Protein AF-A0A6B3HQ71-F1 (afdb_monomer)

Structure (mmCIF, N/CA/C/O backbone):
data_AF-A0A6B3HQ71-F1
#
_entry.id   AF-A0A6B3HQ71-F1
#
loop_
_atom_site.group_PDB
_atom_site.id
_atom_site.type_symbol
_atom_site.label_atom_id
_atom_site.label_alt_id
_atom_site.label_comp_id
_atom_site.label_asym_id
_atom_site.label_entity_id
_atom_site.label_seq_id
_atom_site.pdbx_PDB_ins_code
_atom_site.Cartn_x
_atom_site.Cartn_y
_atom_site.Cartn_z
_atom_site.occupancy
_atom_site.B_iso_or_equiv
_atom_site.auth_seq_id
_atom_site.auth_comp_id
_atom_site.auth_asym_id
_atom_site.auth_atom_id
_atom_site.pdbx_PDB_model_num
ATOM 1 N N . LEU A 1 1 ? 14.411 -11.199 -2.544 1.00 65.44 1 LEU A N 1
ATOM 2 C CA . LEU A 1 1 ? 13.860 -11.583 -1.218 1.00 65.44 1 LEU A CA 1
ATOM 3 C C . LEU A 1 1 ? 13.326 -10.354 -0.500 1.00 65.44 1 LEU A C 1
ATOM 5 O O . LEU A 1 1 ? 12.125 -10.272 -0.328 1.00 65.44 1 LEU A O 1
ATOM 9 N N . ALA A 1 2 ? 14.188 -9.383 -0.225 1.00 72.12 2 ALA A N 1
ATOM 10 C CA . ALA A 1 2 ? 13.911 -7.956 -0.052 1.00 72.12 2 ALA A CA 1
ATOM 11 C C . ALA A 1 2 ? 12.556 -7.434 -0.610 1.00 72.12 2 ALA A C 1
ATOM 13 O O . ALA A 1 2 ? 11.598 -7.266 0.138 1.00 72.12 2 ALA A O 1
ATOM 14 N N . VAL A 1 3 ? 12.438 -7.270 -1.936 1.00 74.94 3 VAL A N 1
ATOM 15 C CA . VAL A 1 3 ? 11.215 -6.763 -2.598 1.00 74.94 3 VAL A CA 1
ATOM 16 C C . VAL A 1 3 ? 9.986 -7.627 -2.296 1.00 74.94 3 VAL A C 1
ATOM 18 O O . VAL A 1 3 ? 8.904 -7.108 -2.063 1.00 74.94 3 VAL A O 1
ATOM 21 N N . ALA A 1 4 ? 10.146 -8.951 -2.237 1.00 77.69 4 ALA A N 1
A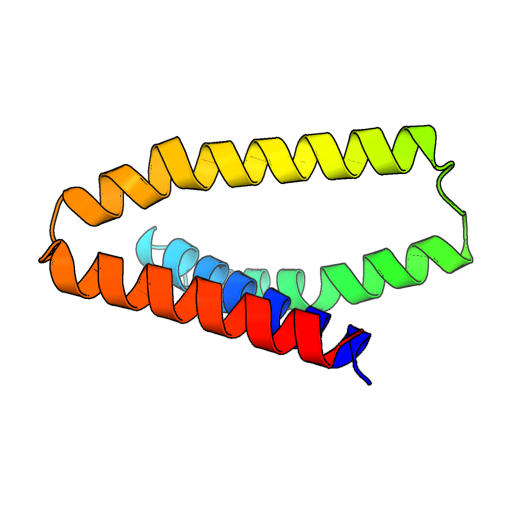TOM 22 C CA . ALA A 1 4 ? 9.043 -9.856 -1.917 1.00 77.69 4 ALA A CA 1
ATOM 23 C C . ALA A 1 4 ? 8.559 -9.687 -0.466 1.00 77.69 4 ALA A C 1
ATOM 25 O O . ALA A 1 4 ? 7.359 -9.718 -0.224 1.00 77.69 4 ALA A O 1
ATOM 26 N N . LEU A 1 5 ? 9.466 -9.465 0.493 1.00 77.88 5 LEU A N 1
ATOM 27 C CA . LEU A 1 5 ? 9.117 -9.169 1.888 1.00 77.88 5 LEU A CA 1
ATOM 28 C C . LEU A 1 5 ? 8.380 -7.834 2.019 1.00 77.88 5 LEU A C 1
ATOM 30 O O . LEU A 1 5 ? 7.410 -7.755 2.772 1.00 77.88 5 LEU A O 1
ATOM 34 N N . ALA A 1 6 ? 8.808 -6.816 1.271 1.00 78.62 6 ALA A N 1
A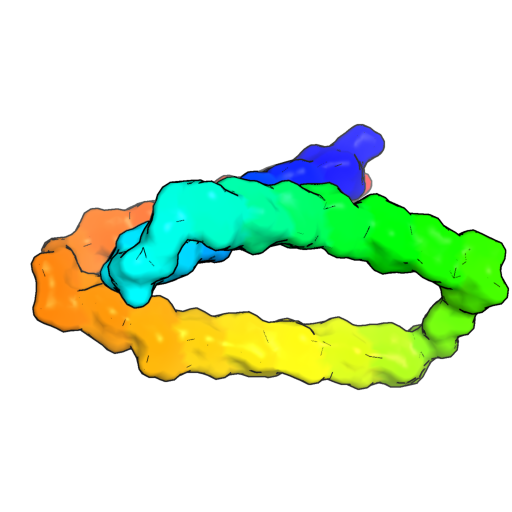TOM 35 C CA . ALA A 1 6 ? 8.132 -5.524 1.229 1.00 78.62 6 ALA A CA 1
ATOM 36 C C . ALA A 1 6 ? 6.710 -5.649 0.653 1.00 78.62 6 ALA A C 1
ATOM 38 O O . ALA A 1 6 ? 5.759 -5.195 1.286 1.00 78.62 6 ALA A O 1
ATOM 39 N N . VAL A 1 7 ? 6.555 -6.343 -0.483 1.00 81.50 7 VAL A N 1
ATOM 40 C CA . VAL A 1 7 ? 5.247 -6.593 -1.116 1.00 81.50 7 VAL A CA 1
ATOM 41 C C . VAL A 1 7 ? 4.324 -7.381 -0.184 1.00 81.50 7 VAL A C 1
ATOM 43 O O . VAL A 1 7 ? 3.210 -6.945 0.070 1.00 81.50 7 VAL A O 1
ATOM 46 N N . ILE A 1 8 ? 4.799 -8.478 0.416 1.00 82.19 8 ILE A N 1
ATOM 47 C CA . ILE A 1 8 ? 3.987 -9.295 1.336 1.00 82.19 8 ILE A CA 1
ATOM 48 C C . ILE A 1 8 ? 3.552 -8.489 2.566 1.00 82.19 8 ILE A C 1
ATOM 50 O O . ILE A 1 8 ? 2.413 -8.613 3.014 1.00 82.19 8 ILE A O 1
ATOM 54 N N . SER A 1 9 ? 4.451 -7.677 3.127 1.00 80.19 9 SER A N 1
ATOM 55 C CA . SER A 1 9 ? 4.152 -6.879 4.323 1.00 80.19 9 SER A CA 1
ATOM 56 C C . SER A 1 9 ? 3.102 -5.801 4.038 1.00 80.19 9 SER A C 1
ATOM 58 O O . SER A 1 9 ? 2.227 -5.566 4.871 1.00 80.19 9 SER A O 1
ATOM 60 N N . HIS A 1 10 ? 3.163 -5.180 2.858 1.00 79.50 10 HIS A N 1
ATOM 61 C CA . HIS A 1 10 ? 2.172 -4.213 2.389 1.00 79.50 10 HIS A CA 1
ATOM 62 C C . HIS A 1 10 ? 0.820 -4.880 2.090 1.00 79.50 10 HIS A C 1
ATOM 64 O O . HIS A 1 10 ? -0.197 -4.473 2.652 1.00 79.50 10 HIS A O 1
ATOM 70 N N . ASP A 1 11 ? 0.820 -5.968 1.315 1.00 82.50 11 ASP A N 1
ATOM 71 C CA . ASP A 1 11 ? -0.393 -6.706 0.940 1.00 82.50 11 ASP A CA 1
ATOM 72 C C . ASP A 1 11 ? -1.113 -7.299 2.160 1.00 82.50 11 ASP A C 1
ATOM 74 O O . ASP A 1 11 ? -2.342 -7.404 2.181 1.00 82.50 11 ASP A O 1
ATOM 78 N N . PHE A 1 12 ? -0.371 -7.675 3.207 1.00 81.69 12 PHE A N 1
ATOM 79 C CA . PHE A 1 12 ? -0.961 -8.117 4.469 1.00 81.69 12 PHE A CA 1
ATOM 80 C C . PHE A 1 12 ? -1.744 -6.990 5.155 1.00 81.69 12 PHE A C 1
ATOM 82 O O . PHE A 1 12 ? -2.878 -7.210 5.593 1.00 81.69 12 PHE A O 1
ATOM 89 N N . ALA A 1 13 ? -1.163 -5.789 5.234 1.00 79.25 13 ALA A N 1
ATOM 90 C CA . ALA A 1 13 ? -1.824 -4.624 5.817 1.00 79.25 13 ALA A CA 1
ATOM 91 C C . ALA A 1 13 ? -3.071 -4.224 5.006 1.00 79.25 13 ALA A C 1
ATOM 93 O O . ALA A 1 13 ? -4.140 -4.004 5.584 1.00 79.25 13 ALA A O 1
ATOM 94 N N . ASP A 1 14 ? -2.971 -4.235 3.677 1.00 80.06 14 ASP A N 1
ATOM 95 C CA . ASP A 1 14 ? -4.082 -3.925 2.772 1.00 80.06 14 ASP A CA 1
ATOM 96 C C . ASP A 1 14 ? -5.190 -4.984 2.818 1.00 80.06 14 ASP A C 1
ATOM 98 O O . ASP A 1 14 ? -6.381 -4.651 2.841 1.00 80.06 14 ASP A O 1
ATOM 102 N N . GLY A 1 15 ? -4.831 -6.265 2.909 1.00 79.75 15 GLY A N 1
ATOM 103 C CA . GLY A 1 15 ? -5.779 -7.361 3.096 1.00 79.75 15 GLY A CA 1
ATOM 104 C C . GLY A 1 15 ? -6.523 -7.264 4.429 1.00 79.75 15 GLY A C 1
ATOM 105 O O . GLY A 1 15 ? -7.743 -7.461 4.476 1.00 79.75 15 GLY A O 1
ATOM 106 N N .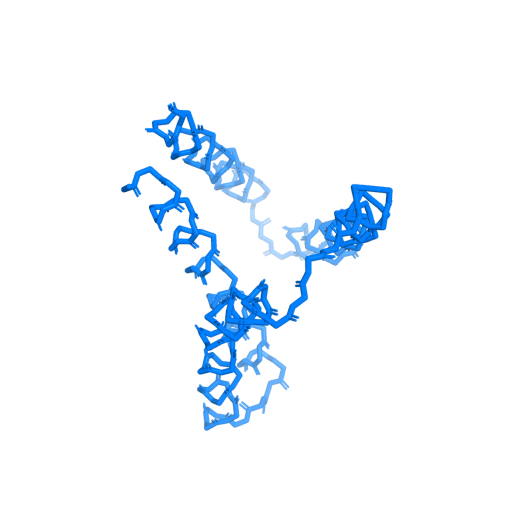 PHE A 1 16 ? -5.820 -6.895 5.504 1.00 79.69 16 PHE A N 1
ATOM 107 C CA . PHE A 1 16 ? -6.424 -6.665 6.817 1.00 79.69 16 PHE A CA 1
ATOM 108 C C . PHE A 1 16 ? -7.402 -5.482 6.796 1.00 79.69 16 PHE A C 1
ATOM 110 O O . PHE A 1 16 ? -8.527 -5.611 7.291 1.00 79.69 16 PHE A O 1
ATOM 117 N N . ASN A 1 17 ? -7.021 -4.364 6.168 1.00 78.75 17 ASN A N 1
ATOM 118 C CA . ASN A 1 17 ? -7.890 -3.198 5.994 1.00 78.75 17 ASN A CA 1
ATOM 119 C C . ASN A 1 17 ? -9.130 -3.544 5.152 1.00 78.75 17 ASN A C 1
ATOM 121 O O . ASN A 1 17 ? -10.262 -3.270 5.552 1.00 78.75 17 ASN A O 1
ATOM 125 N N . THR A 1 18 ? -8.931 -4.250 4.036 1.00 80.88 18 THR A N 1
ATOM 126 C CA . THR A 1 18 ? -10.005 -4.684 3.131 1.00 80.88 18 THR A CA 1
ATOM 127 C C . THR A 1 18 ? -11.002 -5.589 3.844 1.00 80.88 18 THR A C 1
ATOM 129 O O . THR A 1 18 ? -12.209 -5.356 3.767 1.00 80.88 18 THR A O 1
ATOM 132 N N . TYR A 1 19 ? -10.533 -6.608 4.566 1.00 81.12 19 TYR A N 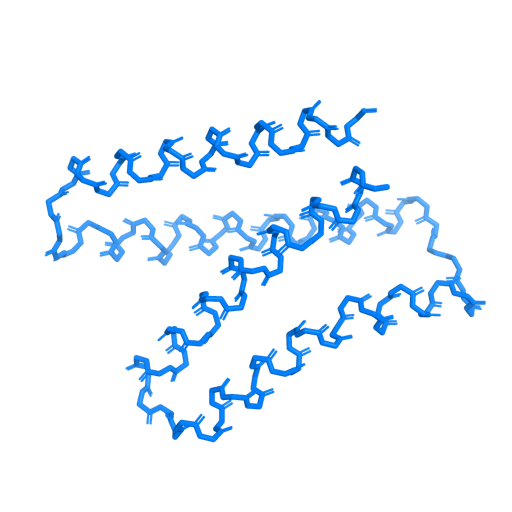1
ATOM 133 C CA . TYR A 1 19 ? -11.417 -7.527 5.283 1.00 81.12 19 TYR A CA 1
ATOM 134 C C . TYR A 1 19 ? -12.178 -6.820 6.410 1.00 81.12 19 TYR A C 1
ATOM 136 O O . TYR A 1 19 ? -13.393 -6.997 6.534 1.00 81.12 19 TYR A O 1
ATOM 144 N N . THR A 1 20 ? -11.482 -6.002 7.203 1.00 74.12 20 THR A N 1
ATOM 145 C CA . THR A 1 20 ? -12.057 -5.320 8.370 1.00 74.12 20 THR A CA 1
ATOM 146 C C . THR A 1 20 ? -13.104 -4.298 7.946 1.00 74.12 20 THR A C 1
ATOM 148 O O . THR A 1 20 ? -14.237 -4.382 8.414 1.00 74.12 20 THR A O 1
ATOM 151 N N . LEU A 1 21 ? -12.792 -3.412 6.992 1.00 73.56 21 LEU A N 1
ATOM 152 C CA . LEU A 1 21 ? -13.761 -2.451 6.454 1.00 73.56 21 LEU A CA 1
ATOM 153 C C . LEU A 1 21 ? -14.947 -3.176 5.816 1.00 73.56 21 LEU A C 1
ATOM 155 O O . LEU A 1 21 ? -16.098 -2.912 6.158 1.00 73.56 21 LEU A O 1
ATOM 159 N N . THR A 1 22 ? -14.693 -4.165 4.956 1.00 79.31 22 THR A N 1
ATOM 160 C CA . THR A 1 22 ? -15.775 -4.898 4.284 1.00 79.31 22 THR A CA 1
ATOM 161 C C . THR A 1 22 ? -16.693 -5.610 5.282 1.00 79.31 22 THR A C 1
ATOM 163 O O . THR A 1 22 ? -17.903 -5.656 5.074 1.00 79.31 22 THR A O 1
ATOM 166 N N . SER A 1 23 ? -16.149 -6.150 6.373 1.00 73.69 23 SER A N 1
ATOM 167 C CA . SER A 1 23 ? -16.948 -6.770 7.432 1.00 73.69 23 SER A CA 1
ATOM 168 C C . SER A 1 23 ? -17.699 -5.742 8.288 1.00 73.69 23 SER A C 1
ATOM 170 O O . SER A 1 23 ? -18.826 -6.020 8.694 1.00 73.69 23 SER A O 1
ATOM 172 N N . LEU A 1 24 ? -17.104 -4.576 8.564 1.00 71.38 24 LEU A N 1
ATOM 173 C CA . LEU A 1 24 ? -17.716 -3.500 9.356 1.00 71.38 24 LEU A CA 1
ATOM 174 C C . LEU A 1 24 ? -18.914 -2.864 8.643 1.00 71.38 24 LEU A C 1
ATOM 176 O O . LEU A 1 24 ? -19.930 -2.599 9.279 1.00 71.38 24 LEU A O 1
ATOM 180 N N . TYR A 1 25 ? -18.853 -2.719 7.318 1.00 74.06 25 TYR A N 1
ATOM 181 C CA . TYR A 1 25 ? -19.966 -2.216 6.501 1.00 74.06 25 TYR A CA 1
ATOM 182 C C . TYR A 1 25 ? -21.097 -3.251 6.273 1.00 74.06 25 TYR A C 1
ATOM 184 O O . TYR A 1 25 ? -21.920 -3.088 5.373 1.00 74.06 25 TYR A O 1
ATOM 192 N N . GLY A 1 26 ? -21.162 -4.331 7.066 1.00 72.31 26 GLY A N 1
ATOM 193 C CA . GLY A 1 26 ? -22.273 -5.299 7.063 1.00 72.31 26 GLY A CA 1
ATOM 194 C C . GLY A 1 26 ? -22.304 -6.252 5.863 1.00 72.31 26 GLY A C 1
ATOM 195 O O . GLY A 1 26 ? -23.299 -6.939 5.622 1.00 72.31 26 GLY A O 1
ATOM 196 N N . ASN A 1 27 ? -21.226 -6.310 5.084 1.00 76.25 27 ASN A N 1
ATOM 197 C CA . ASN A 1 27 ? -21.138 -7.172 3.914 1.00 76.25 27 ASN A CA 1
ATOM 198 C C . ASN A 1 27 ? -21.008 -8.643 4.358 1.00 76.25 27 ASN A C 1
ATOM 200 O O . ASN A 1 27 ? -20.321 -8.965 5.327 1.00 76.25 27 ASN A O 1
ATOM 204 N N . ALA A 1 28 ? -21.632 -9.572 3.627 1.00 81.25 28 ALA A N 1
ATOM 205 C CA . ALA A 1 28 ? -21.550 -10.994 3.961 1.00 81.25 28 ALA A CA 1
ATOM 206 C C . ALA A 1 28 ? -20.087 -11.478 4.002 1.00 81.25 28 ALA A C 1
ATOM 208 O O . ALA A 1 28 ? -19.302 -11.145 3.111 1.00 81.25 28 ALA A O 1
ATOM 209 N N . ARG A 1 29 ? -19.739 -12.346 4.965 1.00 81.06 29 ARG A N 1
ATOM 210 C CA . ARG A 1 29 ? -18.388 -12.935 5.123 1.00 81.06 29 ARG A CA 1
ATOM 211 C C . ARG A 1 29 ? -17.809 -13.464 3.806 1.00 81.06 29 ARG A C 1
ATOM 213 O O . ARG A 1 29 ? -16.627 -13.300 3.529 1.00 81.06 29 ARG A O 1
ATOM 220 N N . ARG A 1 30 ? -18.658 -14.049 2.955 1.00 84.06 30 ARG A N 1
ATOM 221 C CA . ARG A 1 30 ? -18.282 -14.527 1.616 1.00 84.06 30 ARG A CA 1
ATOM 222 C C . ARG A 1 30 ? -17.747 -13.410 0.712 1.00 84.06 30 ARG A C 1
ATOM 224 O O . ARG A 1 30 ? -16.800 -13.640 -0.028 1.00 84.06 30 ARG A O 1
ATOM 231 N N . LYS A 1 31 ? -18.330 -12.213 0.769 1.00 83.56 31 LYS A N 1
ATOM 232 C CA . LYS A 1 31 ? -17.914 -11.054 -0.029 1.00 83.56 31 LYS A CA 1
ATOM 233 C C . LYS A 1 31 ? -16.622 -10.431 0.507 1.00 83.56 31 LYS A C 1
ATOM 235 O O . LYS A 1 31 ? -15.770 -10.079 -0.297 1.00 83.56 31 LYS A O 1
ATOM 240 N N . ALA A 1 32 ? -16.429 -10.403 1.829 1.00 84.38 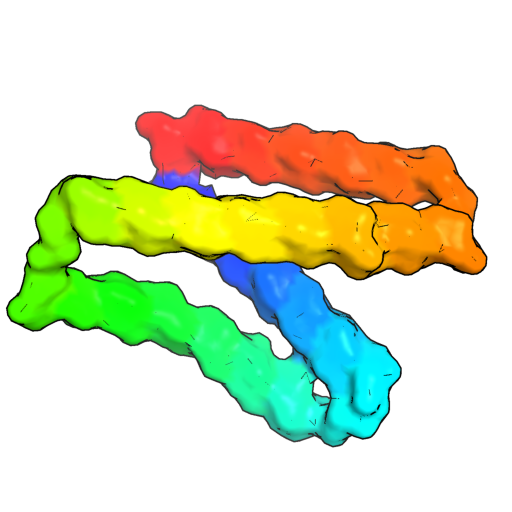32 ALA A N 1
ATOM 241 C CA . ALA A 1 32 ? -15.149 -10.017 2.434 1.00 84.38 32 ALA A CA 1
ATOM 242 C C . ALA A 1 32 ? -14.008 -10.965 2.022 1.00 84.38 32 ALA A C 1
ATOM 244 O O . ALA A 1 32 ? -12.933 -10.510 1.646 1.00 84.38 32 ALA A O 1
ATOM 245 N N . LEU A 1 33 ? -14.261 -12.279 2.001 1.00 84.94 33 LEU A N 1
ATOM 246 C CA . LEU A 1 33 ? -13.283 -13.267 1.526 1.00 84.94 33 LEU A CA 1
ATOM 247 C C . LEU A 1 33 ? -13.003 -13.152 0.022 1.00 84.94 33 LEU A C 1
ATOM 249 O O . LEU A 1 33 ? -11.859 -13.299 -0.393 1.00 84.94 33 LEU A O 1
ATOM 253 N N . LEU A 1 34 ? -14.021 -12.864 -0.795 1.00 88.88 34 LEU A N 1
ATOM 254 C CA . LEU A 1 34 ? -13.829 -12.604 -2.226 1.00 88.88 34 LEU A CA 1
ATOM 255 C C . LEU A 1 34 ? -12.982 -11.352 -2.468 1.00 88.88 34 LEU A C 1
ATOM 257 O O . LEU A 1 34 ? -12.108 -11.381 -3.326 1.00 88.88 34 LEU A O 1
ATOM 261 N N . MET A 1 35 ? -13.211 -10.278 -1.709 1.00 85.75 35 MET A N 1
ATOM 262 C CA . MET A 1 35 ? -12.392 -9.066 -1.790 1.00 85.75 35 MET A CA 1
ATOM 263 C C . MET A 1 35 ? -10.957 -9.315 -1.323 1.00 85.75 35 MET A C 1
ATOM 265 O O . MET A 1 35 ? -10.032 -8.854 -1.978 1.00 85.75 35 MET A O 1
ATOM 269 N N . LEU A 1 36 ? -10.759 -10.109 -0.267 1.00 87.44 36 LEU A N 1
ATOM 270 C CA . LEU A 1 36 ? -9.425 -10.515 0.180 1.00 87.44 36 LEU A CA 1
ATOM 271 C C . LEU A 1 36 ? -8.691 -11.343 -0.887 1.00 87.44 36 LEU A C 1
ATOM 273 O O . LEU A 1 36 ? -7.511 -11.123 -1.140 1.00 87.44 36 LEU A O 1
ATOM 277 N N . PHE A 1 37 ? -9.391 -12.270 -1.546 1.00 88.44 37 PHE A N 1
ATOM 278 C CA . PHE A 1 37 ? -8.815 -13.047 -2.642 1.00 88.44 37 PHE A CA 1
ATOM 279 C C . PHE A 1 37 ? -8.476 -12.165 -3.849 1.00 88.44 37 PHE A C 1
ATOM 281 O O . PHE A 1 37 ? -7.398 -12.294 -4.424 1.00 88.44 37 PHE A O 1
ATOM 288 N N . ALA A 1 38 ? -9.366 -11.238 -4.212 1.00 88.94 38 ALA A N 1
ATOM 289 C CA . ALA A 1 38 ? -9.109 -10.276 -5.278 1.00 88.94 38 ALA A CA 1
ATOM 290 C C . ALA A 1 38 ? -7.892 -9.391 -4.960 1.00 88.94 38 ALA A C 1
ATOM 292 O O . ALA A 1 38 ? -7.050 -9.196 -5.834 1.00 88.94 38 ALA A O 1
ATOM 293 N N . ALA A 1 39 ? -7.764 -8.930 -3.711 1.00 86.56 39 ALA A N 1
ATOM 294 C CA . ALA A 1 39 ? -6.613 -8.164 -3.243 1.00 86.56 39 ALA A CA 1
ATOM 295 C C . ALA A 1 39 ? -5.308 -8.969 -3.351 1.00 86.56 39 ALA A C 1
ATOM 297 O O . ALA A 1 39 ? -4.331 -8.455 -3.873 1.00 86.56 39 ALA A O 1
ATOM 298 N N . ALA A 1 40 ? -5.302 -10.250 -2.967 1.00 87.44 40 ALA A N 1
ATOM 299 C CA . ALA A 1 40 ? -4.108 -11.099 -3.055 1.00 87.44 40 ALA A CA 1
ATOM 300 C C . ALA A 1 40 ? -3.672 -11.418 -4.500 1.00 87.44 40 ALA A C 1
ATOM 302 O O . ALA A 1 40 ? -2.490 -11.631 -4.767 1.00 87.44 40 ALA A O 1
ATOM 303 N N . VAL A 1 41 ? -4.615 -11.481 -5.446 1.00 89.88 41 VAL A N 1
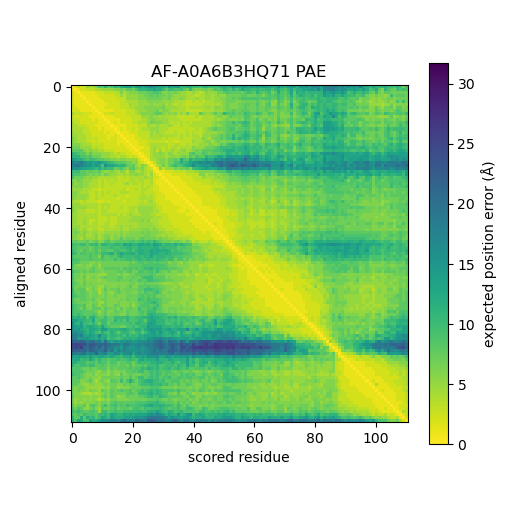ATOM 304 C CA . VAL A 1 41 ? -4.322 -11.792 -6.857 1.00 89.88 41 VAL A CA 1
ATOM 305 C C . VAL A 1 41 ? -3.918 -10.543 -7.649 1.00 89.88 41 VAL A C 1
ATOM 307 O O . VAL A 1 41 ? -3.169 -10.656 -8.622 1.00 89.88 41 VAL A O 1
ATOM 310 N N . ALA A 1 42 ? -4.367 -9.353 -7.244 1.00 88.56 42 ALA A N 1
ATOM 311 C CA . ALA A 1 42 ? -4.116 -8.111 -7.973 1.00 88.56 42 ALA A CA 1
ATOM 312 C C . ALA A 1 42 ? -2.619 -7.793 -8.198 1.00 88.56 42 ALA A C 1
ATOM 314 O O . ALA A 1 42 ? -2.276 -7.494 -9.345 1.00 88.56 42 ALA A O 1
ATOM 315 N N . PRO A 1 43 ? -1.704 -7.926 -7.214 1.00 86.75 43 PRO A N 1
ATOM 316 C CA . PRO A 1 43 ? -0.270 -7.707 -7.424 1.00 86.75 43 PRO A CA 1
ATOM 317 C C . PRO A 1 43 ? 0.337 -8.687 -8.430 1.00 86.75 43 PRO A C 1
ATOM 319 O O . PRO A 1 43 ? 1.132 -8.292 -9.281 1.00 86.75 43 PRO A O 1
ATOM 322 N N . VAL A 1 44 ? -0.075 -9.959 -8.385 1.00 88.62 44 VAL A N 1
ATOM 323 C CA . VAL A 1 44 ? 0.400 -10.998 -9.314 1.00 88.62 44 VAL A CA 1
ATOM 324 C C . VAL A 1 44 ? -0.057 -10.693 -10.737 1.00 88.62 44 VAL A C 1
ATOM 326 O O . VAL A 1 44 ? 0.734 -10.783 -11.674 1.00 88.62 44 VAL A O 1
ATOM 329 N N . VAL A 1 45 ? -1.319 -10.291 -10.904 1.00 90.69 45 VAL A N 1
ATOM 330 C CA . VAL A 1 45 ? -1.857 -9.876 -12.206 1.00 90.69 45 VAL A CA 1
ATOM 331 C C . VAL A 1 45 ? -1.149 -8.616 -12.698 1.00 90.69 45 VAL A C 1
ATOM 333 O O . VAL A 1 45 ? -0.707 -8.588 -13.843 1.00 90.69 45 VAL A O 1
ATOM 336 N N . GLY A 1 46 ? -0.969 -7.610 -11.840 1.00 87.62 46 GLY A N 1
ATOM 337 C CA . GLY A 1 46 ? -0.239 -6.386 -12.168 1.00 87.62 46 GLY A CA 1
ATOM 338 C C . GLY A 1 46 ? 1.185 -6.682 -12.639 1.00 87.62 46 GLY A C 1
ATOM 339 O O . GLY A 1 46 ? 1.569 -6.266 -13.731 1.00 87.62 46 GLY A O 1
ATOM 340 N N . ALA A 1 47 ? 1.935 -7.497 -11.895 1.00 86.94 47 ALA A N 1
ATOM 341 C CA . ALA A 1 47 ? 3.269 -7.939 -12.292 1.00 86.94 47 ALA A CA 1
ATOM 342 C C . ALA A 1 47 ? 3.250 -8.715 -13.622 1.00 86.94 47 ALA A C 1
ATOM 344 O O . ALA A 1 47 ? 4.072 -8.448 -14.495 1.00 86.94 47 ALA A O 1
ATOM 345 N N . ALA A 1 48 ? 2.288 -9.619 -13.832 1.00 90.69 48 ALA A N 1
ATOM 346 C CA . ALA A 1 48 ? 2.165 -10.369 -15.082 1.00 90.69 48 ALA A CA 1
ATOM 347 C C . ALA A 1 48 ? 1.885 -9.463 -16.294 1.00 90.69 48 ALA A C 1
ATOM 349 O O . ALA A 1 48 ? 2.406 -9.729 -17.377 1.00 90.69 48 ALA A O 1
ATOM 350 N N . THR A 1 49 ? 1.128 -8.369 -16.135 1.00 90.50 49 THR A N 1
ATOM 351 C CA . THR A 1 49 ? 0.895 -7.423 -17.246 1.00 90.50 49 THR A CA 1
ATOM 352 C C . THR A 1 49 ? 2.179 -6.760 -17.742 1.00 90.50 49 THR A C 1
ATOM 354 O O 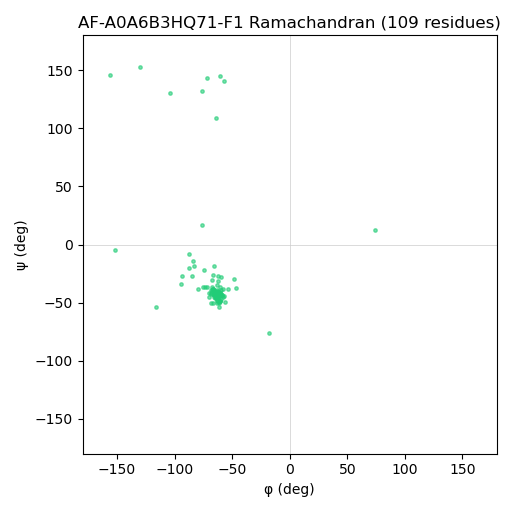. THR A 1 49 ? 2.285 -6.475 -18.934 1.00 90.50 49 THR A O 1
ATOM 357 N N . THR A 1 50 ? 3.199 -6.626 -16.885 1.00 88.31 50 THR A N 1
ATOM 358 C CA . THR A 1 50 ? 4.504 -6.072 -17.287 1.00 88.31 50 THR A CA 1
ATOM 359 C C . THR A 1 50 ? 5.258 -6.948 -18.294 1.00 88.31 50 THR A C 1
ATOM 361 O O . THR A 1 50 ? 6.134 -6.455 -19.000 1.00 88.31 50 THR A O 1
ATOM 364 N N . LEU A 1 51 ? 4.888 -8.231 -18.421 1.00 89.88 51 LEU A N 1
ATOM 365 C CA . LEU A 1 51 ? 5.426 -9.139 -19.441 1.00 89.88 51 LEU A CA 1
ATOM 366 C C . LEU A 1 51 ? 4.865 -8.850 -20.841 1.00 89.88 51 LEU A C 1
ATOM 368 O O . LEU A 1 51 ? 5.471 -9.244 -21.835 1.00 89.88 51 LEU A O 1
ATOM 372 N N . LEU A 1 52 ? 3.702 -8.196 -20.925 1.00 90.88 52 LEU A N 1
ATOM 373 C CA . LEU A 1 52 ? 3.044 -7.850 -22.186 1.00 90.88 52 LEU A CA 1
ATOM 374 C C . LEU A 1 52 ? 3.407 -6.435 -22.647 1.00 90.88 52 LEU A C 1
ATOM 376 O O . LEU A 1 52 ? 3.494 -6.184 -23.848 1.00 90.88 52 LEU A O 1
ATOM 380 N N . PHE A 1 53 ? 3.598 -5.509 -21.706 1.00 87.88 53 PHE A N 1
ATOM 381 C CA . PHE A 1 53 ? 3.941 -4.119 -21.993 1.00 87.88 53 PHE A CA 1
ATOM 382 C C . PHE A 1 53 ? 4.645 -3.458 -20.806 1.00 87.88 53 PHE A C 1
ATOM 384 O O . PHE A 1 53 ? 4.318 -3.699 -19.648 1.00 87.88 53 PHE A O 1
ATOM 391 N N . THR A 1 54 ? 5.581 -2.559 -21.098 1.00 86.81 54 THR A N 1
ATOM 392 C CA . THR A 1 54 ? 6.286 -1.752 -20.094 1.00 86.81 54 THR A CA 1
ATOM 393 C C . THR A 1 54 ? 5.742 -0.329 -20.089 1.00 86.81 54 THR A C 1
ATOM 395 O O . THR A 1 54 ? 5.646 0.299 -21.147 1.00 86.81 54 THR A O 1
ATOM 398 N N . LEU A 1 55 ? 5.407 0.204 -18.913 1.00 82.56 55 LEU A N 1
ATOM 399 C CA . LEU A 1 55 ? 4.966 1.593 -18.789 1.00 82.56 55 LEU A CA 1
ATOM 400 C C . LEU A 1 55 ? 6.163 2.557 -18.896 1.00 82.56 55 LEU A C 1
ATOM 402 O O . LEU A 1 55 ? 7.150 2.360 -18.187 1.00 82.56 55 LEU A O 1
ATOM 406 N N . PRO A 1 56 ? 6.079 3.620 -19.718 1.00 89.62 56 PRO A N 1
ATOM 407 C CA . PRO A 1 56 ? 7.082 4.683 -19.732 1.00 89.62 56 PRO A CA 1
ATOM 408 C C . PRO A 1 56 ? 7.178 5.380 -18.368 1.00 89.62 56 PRO A C 1
ATOM 410 O O . PRO A 1 56 ? 6.153 5.607 -17.722 1.00 89.62 56 PRO A O 1
ATOM 413 N N . GLU A 1 57 ? 8.382 5.797 -17.969 1.00 87.62 57 GLU A N 1
ATOM 414 C CA . GLU A 1 57 ? 8.653 6.400 -16.649 1.00 87.62 57 GLU A CA 1
ATOM 415 C C . GLU A 1 57 ? 7.741 7.589 -16.316 1.00 87.62 57 GLU A C 1
ATOM 417 O O . GLU A 1 57 ? 7.274 7.717 -15.188 1.00 87.62 57 GLU A O 1
ATOM 422 N N . VAL A 1 58 ? 7.420 8.429 -17.305 1.00 90.31 58 VAL A N 1
ATOM 423 C CA . VAL A 1 58 ? 6.535 9.592 -17.118 1.00 90.31 58 VAL A CA 1
ATOM 424 C C . VAL A 1 58 ? 5.117 9.165 -16.727 1.00 90.31 58 VAL A C 1
ATOM 426 O O . VAL A 1 58 ? 4.520 9.746 -15.819 1.00 90.31 58 VAL A O 1
ATOM 429 N N . LEU A 1 59 ? 4.576 8.129 -17.379 1.00 89.31 59 LEU A N 1
ATOM 430 C CA . LEU A 1 59 ? 3.257 7.596 -17.034 1.00 89.31 59 LEU A CA 1
ATOM 431 C C . LEU A 1 59 ? 3.292 6.850 -15.702 1.00 89.31 59 LEU A C 1
ATOM 433 O O . LEU A 1 59 ? 2.346 6.965 -14.927 1.00 89.31 59 LEU A O 1
ATOM 437 N N . LEU A 1 60 ? 4.380 6.132 -15.415 1.00 87.75 60 LEU A N 1
ATOM 438 C CA . LEU A 1 60 ? 4.567 5.452 -14.137 1.00 87.75 60 LEU A CA 1
ATOM 439 C C . LEU A 1 60 ? 4.603 6.452 -12.973 1.00 87.75 60 LEU A C 1
ATOM 441 O O . LEU A 1 60 ? 3.911 6.250 -11.980 1.00 87.75 60 LEU A O 1
ATOM 445 N N . GLY A 1 61 ? 5.340 7.557 -13.111 1.00 88.62 61 GLY A N 1
ATOM 446 C CA . GLY A 1 61 ? 5.381 8.622 -12.109 1.00 88.62 61 GLY A CA 1
ATOM 447 C C . GLY A 1 61 ? 4.008 9.258 -11.880 1.00 88.62 61 GLY A C 1
ATOM 448 O O . GLY A 1 61 ? 3.594 9.430 -10.735 1.00 88.62 61 GLY A O 1
ATOM 449 N N . GLY A 1 62 ? 3.263 9.536 -12.956 1.00 91.94 62 GLY A N 1
ATOM 450 C CA . GLY A 1 62 ? 1.885 10.030 -12.859 1.00 91.94 62 GLY A CA 1
ATOM 451 C C . GLY A 1 62 ? 0.939 9.037 -12.175 1.00 91.94 62 GLY A C 1
ATOM 452 O O . GLY A 1 62 ? 0.152 9.427 -11.314 1.00 91.94 62 GLY A O 1
ATOM 453 N N . TYR A 1 63 ? 1.055 7.750 -12.507 1.00 87.19 63 TYR A N 1
ATOM 454 C CA . TYR A 1 63 ? 0.286 6.668 -11.891 1.00 87.19 63 TYR A CA 1
ATOM 455 C C . TYR A 1 63 ? 0.580 6.561 -10.389 1.00 87.19 63 TYR A C 1
ATOM 457 O O . TYR A 1 63 ? -0.335 6.655 -9.573 1.00 87.19 63 TYR A O 1
ATOM 465 N N . LEU A 1 64 ? 1.854 6.450 -10.005 1.00 88.88 64 LEU A N 1
ATOM 466 C CA . LEU A 1 64 ? 2.267 6.371 -8.602 1.00 88.88 64 LEU A CA 1
ATOM 467 C C . LEU A 1 64 ? 1.856 7.622 -7.816 1.00 88.88 64 LEU A C 1
ATOM 469 O O . LEU A 1 64 ? 1.371 7.503 -6.694 1.00 88.88 64 LEU A O 1
ATOM 473 N N . GLY A 1 65 ? 1.986 8.810 -8.413 1.00 90.38 65 GLY A N 1
ATOM 474 C CA . GLY A 1 65 ? 1.553 10.068 -7.804 1.00 90.38 65 GLY A CA 1
ATOM 475 C C . GLY A 1 65 ? 0.043 10.121 -7.557 1.00 90.38 65 GLY A C 1
ATOM 476 O O . GLY A 1 65 ? -0.387 10.542 -6.484 1.00 90.38 65 GLY A O 1
ATOM 477 N N . PHE A 1 66 ? -0.765 9.643 -8.507 1.00 92.38 66 PHE A N 1
ATOM 478 C CA . PHE A 1 66 ? -2.217 9.552 -8.350 1.00 92.38 66 PHE A CA 1
ATOM 479 C C . PHE A 1 66 ? -2.613 8.622 -7.194 1.00 92.38 66 PHE A C 1
ATOM 481 O O . PHE A 1 66 ? -3.368 9.032 -6.310 1.00 92.38 66 PHE A O 1
ATOM 488 N N . PHE A 1 67 ? -2.069 7.400 -7.155 1.00 87.19 67 PHE A N 1
ATOM 489 C CA . PHE A 1 67 ? -2.359 6.446 -6.078 1.00 87.19 67 PHE A CA 1
ATOM 490 C C . PHE A 1 67 ? -1.828 6.924 -4.724 1.00 87.19 67 PHE A C 1
ATOM 492 O O . PHE A 1 67 ? -2.552 6.861 -3.733 1.00 87.19 67 PHE A O 1
ATOM 499 N N . GLY A 1 68 ? -0.614 7.478 -4.677 1.00 88.38 68 GLY A N 1
ATOM 500 C CA . GLY A 1 68 ? -0.056 8.073 -3.462 1.00 88.38 68 GLY A CA 1
ATOM 501 C C . GLY A 1 68 ? -0.928 9.210 -2.921 1.00 88.38 68 GLY A C 1
ATOM 502 O O . GLY A 1 68 ? -1.220 9.249 -1.728 1.00 88.38 68 GLY A O 1
ATOM 503 N N . GLY A 1 69 ? -1.422 10.091 -3.796 1.00 89.25 69 GLY A N 1
ATOM 504 C CA . GLY A 1 69 ? -2.358 11.154 -3.425 1.00 89.25 69 GLY A CA 1
ATOM 505 C C . GLY A 1 69 ? -3.693 10.624 -2.893 1.00 89.25 69 GLY A C 1
ATOM 506 O O . GLY A 1 69 ? -4.183 11.114 -1.877 1.00 89.25 69 GLY A O 1
ATOM 507 N N . ALA A 1 70 ? -4.258 9.594 -3.529 1.00 85.31 70 ALA A N 1
ATOM 508 C CA . ALA A 1 70 ? -5.491 8.956 -3.069 1.00 85.31 70 ALA A CA 1
ATOM 509 C C . ALA A 1 70 ? -5.329 8.301 -1.684 1.00 85.31 70 ALA A C 1
ATOM 511 O O . ALA A 1 70 ? -6.197 8.461 -0.826 1.00 85.31 70 ALA A O 1
ATOM 512 N N . LEU A 1 71 ? -4.203 7.622 -1.434 1.00 83.31 71 LEU A N 1
ATOM 513 C CA . LEU A 1 71 ? -3.892 7.031 -0.128 1.00 83.31 71 LEU A CA 1
ATOM 514 C C . LEU A 1 71 ? -3.713 8.101 0.958 1.00 83.31 71 LEU A C 1
ATOM 516 O O . LEU A 1 71 ? -4.219 7.937 2.067 1.00 83.31 71 LEU A O 1
ATOM 520 N N . LEU A 1 72 ? -3.050 9.218 0.638 1.00 86.06 72 LEU A N 1
ATOM 521 C CA . LEU A 1 72 ? -2.929 10.357 1.555 1.00 86.06 72 LEU A CA 1
ATOM 522 C C . LEU A 1 72 ? -4.291 10.984 1.872 1.00 86.06 72 LEU A C 1
ATOM 524 O O . LEU A 1 72 ? -4.555 11.315 3.028 1.00 86.06 72 LEU A O 1
ATOM 528 N N . TYR A 1 73 ? -5.165 11.114 0.870 1.00 85.94 73 TYR A N 1
ATOM 529 C CA . TYR A 1 73 ? -6.534 11.583 1.071 1.00 85.94 73 TYR A CA 1
ATOM 530 C C . TYR A 1 73 ? -7.317 10.644 1.994 1.00 85.94 73 TYR A C 1
ATOM 532 O O . TYR A 1 73 ? -7.880 11.113 2.979 1.00 85.94 73 TYR A O 1
ATOM 540 N N . LEU A 1 74 ? -7.294 9.333 1.734 1.00 80.75 74 LEU A N 1
ATOM 541 C CA . LEU A 1 74 ? -7.970 8.336 2.569 1.00 80.75 74 LEU A CA 1
ATOM 542 C C . LEU A 1 74 ? -7.467 8.387 4.020 1.00 80.75 74 LEU A C 1
ATOM 544 O O . LEU A 1 74 ? -8.257 8.410 4.967 1.00 80.75 74 LEU A O 1
ATOM 548 N N . ALA A 1 75 ? -6.147 8.471 4.200 1.00 78.69 75 ALA A N 1
ATOM 549 C CA . ALA A 1 75 ? -5.533 8.570 5.516 1.00 78.69 75 ALA A CA 1
ATOM 550 C C . ALA A 1 75 ? -5.977 9.832 6.276 1.00 78.69 75 ALA A C 1
ATOM 552 O O . ALA A 1 75 ? -6.291 9.758 7.464 1.00 78.69 75 ALA A O 1
ATOM 553 N N . ALA A 1 76 ? -6.025 10.983 5.602 1.00 83.25 76 ALA A N 1
ATOM 554 C CA . ALA A 1 76 ? -6.352 12.262 6.227 1.00 83.25 76 ALA A CA 1
ATOM 555 C C . ALA A 1 76 ? -7.860 12.480 6.442 1.00 83.25 76 ALA A C 1
ATOM 557 O O . ALA A 1 76 ? -8.246 13.061 7.455 1.00 83.25 76 ALA A O 1
ATOM 558 N N . ALA A 1 77 ? -8.699 12.051 5.497 1.00 78.69 77 ALA A N 1
ATOM 559 C CA . ALA A 1 77 ? -10.131 12.346 5.481 1.00 78.69 77 ALA A CA 1
ATOM 560 C C . ALA A 1 77 ? -10.988 11.264 6.148 1.00 78.69 77 ALA A C 1
ATOM 562 O O . ALA A 1 77 ? -12.054 11.588 6.664 1.00 78.69 77 ALA A O 1
ATOM 563 N N . GLU A 1 78 ? -10.536 10.007 6.164 1.00 72.94 78 GLU A N 1
ATOM 564 C CA . GLU A 1 78 ? -11.313 8.892 6.720 1.00 72.94 78 GLU A CA 1
ATOM 565 C C . GLU A 1 78 ? -10.626 8.272 7.939 1.00 72.94 78 GLU A C 1
ATOM 567 O O . GLU A 1 78 ? -11.213 8.223 9.019 1.00 72.94 78 GLU A O 1
ATOM 572 N N . ILE A 1 79 ? -9.356 7.867 7.814 1.00 72.94 79 ILE A N 1
ATOM 573 C CA . ILE A 1 79 ? -8.662 7.126 8.883 1.00 72.94 79 ILE A CA 1
ATOM 574 C C . ILE A 1 79 ? -8.376 8.022 10.100 1.00 72.94 79 ILE A C 1
ATOM 576 O O . ILE A 1 79 ? -8.604 7.612 11.240 1.00 72.94 79 ILE A O 1
ATOM 580 N N . LEU A 1 80 ? -7.883 9.249 9.885 1.00 74.94 80 LEU A N 1
ATOM 581 C CA . LEU A 1 80 ? -7.523 10.166 10.972 1.00 74.94 80 LEU A CA 1
ATOM 582 C C . LEU A 1 80 ? -8.739 10.649 11.799 1.00 74.94 80 LEU A C 1
ATOM 584 O O . LEU A 1 80 ? -8.618 10.670 13.031 1.00 74.94 80 LEU A O 1
ATOM 588 N N . PRO A 1 81 ? -9.897 11.003 11.199 1.00 70.94 81 PRO A N 1
ATOM 589 C CA . PRO A 1 81 ? -11.108 11.340 11.950 1.00 70.94 81 PRO A CA 1
ATOM 590 C C . PRO A 1 81 ? -11.728 10.142 12.678 1.00 70.94 81 PRO A C 1
ATOM 592 O O . PRO A 1 81 ? -12.090 10.279 13.847 1.00 70.94 81 PRO A O 1
ATOM 595 N N . GLU A 1 82 ? -11.788 8.965 12.046 1.00 70.12 82 GLU A N 1
ATOM 596 C CA . GLU A 1 82 ? -12.340 7.743 12.658 1.00 70.12 82 GLU A CA 1
A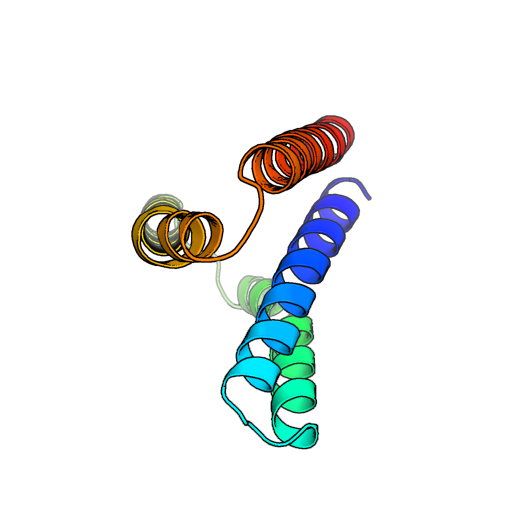TOM 597 C C . GLU A 1 82 ? -11.533 7.333 13.903 1.00 70.12 82 GLU A C 1
ATOM 599 O O . GLU A 1 82 ? -12.088 7.045 14.966 1.00 70.12 82 GLU A O 1
ATOM 604 N N . ALA A 1 83 ? -10.203 7.430 13.822 1.00 68.31 83 ALA A N 1
ATOM 605 C CA . ALA A 1 83 ? -9.295 7.205 14.946 1.00 68.31 83 ALA A CA 1
ATOM 606 C C . ALA A 1 83 ? -9.529 8.154 16.140 1.00 68.31 83 ALA A C 1
ATOM 608 O O . ALA A 1 83 ? -9.230 7.786 17.280 1.00 68.31 83 ALA A O 1
ATOM 609 N N . HIS A 1 84 ? -10.048 9.361 15.894 1.00 69.69 84 HIS A N 1
ATOM 610 C CA . HIS A 1 84 ? -10.337 10.360 16.928 1.00 69.69 84 HIS A CA 1
ATOM 611 C C . HIS A 1 84 ? -11.733 10.218 17.545 1.00 69.69 84 HIS A C 1
ATOM 613 O O . HIS A 1 84 ? -11.956 10.735 18.640 1.00 69.69 84 HIS A O 1
ATOM 619 N N . HIS A 1 85 ? -12.673 9.543 16.880 1.00 63.44 85 HIS A N 1
ATOM 620 C CA . HIS A 1 85 ? -14.089 9.632 17.241 1.00 63.44 85 HIS A CA 1
ATOM 621 C C . HIS A 1 85 ? -14.515 8.679 18.378 1.00 63.44 85 HIS A C 1
ATOM 623 O O . HIS A 1 85 ? -15.584 8.861 18.958 1.00 63.44 85 HIS A O 1
ATOM 629 N N . THR A 1 86 ? -13.699 7.678 18.738 1.00 57.53 86 THR A N 1
ATOM 630 C CA . THR A 1 86 ? -14.129 6.621 19.688 1.00 57.53 86 THR A CA 1
ATOM 631 C C . THR A 1 86 ? -13.033 5.959 20.537 1.00 57.53 86 THR A C 1
ATOM 633 O O . THR A 1 86 ? -13.370 5.163 21.412 1.00 57.53 86 THR A O 1
ATOM 636 N N . HIS A 1 87 ? -11.742 6.266 20.350 1.00 60.41 87 HIS A N 1
ATOM 637 C CA . HIS A 1 87 ? -10.644 5.511 20.980 1.00 60.41 87 HIS A CA 1
ATOM 638 C C . HIS A 1 87 ? -9.618 6.402 21.705 1.00 60.41 87 HIS A C 1
ATOM 640 O O . HIS A 1 87 ? -9.427 7.564 21.342 1.00 60.41 87 HIS A O 1
ATOM 646 N N . PRO A 1 88 ? -8.920 5.887 22.741 1.00 66.56 88 PRO A N 1
ATOM 647 C CA . PRO A 1 88 ? -7.894 6.648 23.443 1.00 66.56 88 PRO A CA 1
ATOM 648 C C . PRO A 1 88 ? -6.725 6.981 22.502 1.00 66.56 88 PRO A C 1
ATOM 650 O O . PRO A 1 88 ? -5.909 6.113 22.175 1.00 66.56 88 PRO A O 1
ATOM 653 N N . ALA A 1 89 ? -6.617 8.265 22.140 1.00 70.94 89 ALA A N 1
ATOM 654 C CA . ALA A 1 89 ? -5.688 8.817 21.145 1.00 70.94 89 ALA A CA 1
ATOM 655 C C . ALA A 1 89 ? -4.223 8.364 21.294 1.00 70.94 89 ALA A C 1
ATOM 657 O O . ALA A 1 89 ? -3.505 8.234 20.307 1.00 70.94 89 ALA A O 1
ATOM 658 N N . ARG A 1 90 ? -3.764 8.071 22.520 1.00 75.00 90 ARG A N 1
ATOM 659 C CA . ARG A 1 90 ? -2.386 7.615 22.780 1.00 75.00 90 ARG A CA 1
ATOM 660 C C . ARG A 1 90 ? -2.102 6.214 22.236 1.00 75.00 90 ARG A C 1
ATOM 662 O O . ARG A 1 90 ? -1.012 5.982 21.728 1.00 75.00 90 ARG A O 1
ATOM 669 N N . SER A 1 91 ? -3.056 5.289 22.344 1.00 76.19 91 SER A N 1
ATOM 670 C CA . SER A 1 91 ? -2.874 3.906 21.875 1.00 76.19 91 SER A CA 1
ATOM 671 C C . SER A 1 91 ? -2.827 3.835 20.349 1.00 76.19 91 SER A C 1
ATOM 673 O O . SER A 1 91 ? -1.941 3.191 19.789 1.00 76.19 91 SER A O 1
ATOM 675 N N . THR A 1 92 ? -3.705 4.592 19.688 1.00 78.56 92 THR A N 1
ATOM 676 C CA . THR A 1 92 ? -3.735 4.725 18.233 1.00 78.56 92 THR A CA 1
ATOM 677 C C . THR A 1 92 ? -2.457 5.374 17.718 1.00 78.56 92 THR A C 1
ATOM 679 O O . THR A 1 92 ? -1.839 4.842 16.805 1.00 78.56 92 THR A O 1
ATOM 682 N N . LEU A 1 93 ? -1.989 6.453 18.358 1.00 80.56 93 LEU A N 1
ATOM 683 C CA . LEU A 1 93 ? -0.732 7.110 17.990 1.00 80.56 93 LEU A CA 1
ATOM 684 C C . LEU A 1 93 ? 0.475 6.164 18.113 1.00 80.56 93 LEU A C 1
ATOM 686 O O . LEU A 1 93 ? 1.303 6.111 17.206 1.00 80.56 93 LEU A O 1
ATOM 690 N N . LEU A 1 94 ? 0.567 5.397 19.207 1.00 84.44 94 LEU A N 1
ATOM 691 C CA . LEU A 1 94 ? 1.635 4.409 19.396 1.00 84.44 94 LEU A CA 1
ATOM 692 C C . LEU A 1 94 ? 1.587 3.307 18.330 1.00 84.44 94 LEU A C 1
ATOM 694 O O . LEU A 1 94 ? 2.636 2.934 17.810 1.00 84.44 94 LEU A O 1
ATOM 698 N N . CYS A 1 95 ? 0.396 2.824 17.966 1.00 81.81 95 CYS A N 1
ATOM 699 C CA . CYS A 1 95 ? 0.237 1.854 16.880 1.00 81.81 95 CYS A CA 1
ATOM 700 C C . CYS A 1 95 ? 0.627 2.448 15.521 1.00 81.81 95 CYS A C 1
ATOM 702 O O . CYS A 1 95 ? 1.306 1.774 14.753 1.00 81.81 95 CYS A O 1
ATOM 704 N N . THR A 1 96 ? 0.272 3.706 15.236 1.00 83.75 96 THR A N 1
ATOM 705 C CA . THR A 1 96 ? 0.672 4.392 13.996 1.00 83.75 96 THR A CA 1
ATOM 706 C C . THR A 1 96 ? 2.186 4.547 13.915 1.00 83.75 96 THR A C 1
ATOM 708 O O . THR A 1 96 ? 2.781 4.179 12.906 1.00 83.75 96 THR A O 1
ATOM 711 N N . ILE A 1 97 ? 2.835 5.033 14.979 1.00 86.69 97 ILE A N 1
ATOM 712 C CA . ILE A 1 97 ? 4.300 5.164 15.027 1.00 86.69 97 ILE A CA 1
ATOM 713 C C . ILE A 1 97 ? 4.964 3.787 14.897 1.00 86.69 97 ILE A C 1
ATOM 715 O O . ILE A 1 97 ? 5.926 3.641 14.146 1.00 86.69 97 ILE A O 1
ATOM 719 N N . GLY A 1 98 ? 4.432 2.771 15.583 1.00 88.12 98 GLY A N 1
ATOM 720 C CA . GLY A 1 98 ? 4.911 1.393 15.482 1.00 88.12 98 GLY A CA 1
ATOM 721 C C . GLY A 1 98 ? 4.785 0.827 14.067 1.00 88.12 98 GLY A C 1
ATOM 722 O O . GLY A 1 98 ? 5.736 0.237 13.565 1.00 88.12 98 GLY A O 1
ATOM 723 N N . GLY A 1 99 ? 3.653 1.059 13.398 1.00 83.12 99 GLY A N 1
ATOM 724 C CA . GLY A 1 99 ? 3.420 0.654 12.012 1.00 83.12 99 GLY A CA 1
ATOM 725 C C . GLY A 1 99 ? 4.352 1.360 11.027 1.00 83.12 99 GLY A C 1
ATOM 726 O O . GLY A 1 99 ? 4.959 0.701 10.186 1.00 83.12 99 GLY A O 1
ATOM 727 N N . VAL A 1 100 ? 4.544 2.676 11.176 1.00 86.25 100 VAL A N 1
ATOM 728 C CA . VAL A 1 100 ? 5.513 3.448 10.376 1.00 86.25 100 VAL A CA 1
ATOM 729 C C . VAL A 1 100 ? 6.930 2.913 10.582 1.00 86.25 100 VAL A C 1
ATOM 731 O O . VAL A 1 100 ? 7.635 2.672 9.606 1.00 86.25 100 VAL A O 1
ATOM 734 N N . GLY A 1 101 ? 7.338 2.675 11.832 1.00 88.88 101 GLY A N 1
ATOM 735 C CA . GLY A 1 101 ? 8.650 2.112 12.153 1.00 88.88 101 GLY A CA 1
ATOM 736 C C . GLY A 1 101 ? 8.844 0.699 11.598 1.00 88.88 101 GLY A C 1
ATOM 737 O O . GLY A 1 101 ? 9.912 0.388 11.077 1.00 88.88 101 GLY A O 1
ATOM 738 N N . PHE A 1 102 ? 7.807 -0.138 11.651 1.00 84.62 102 PHE A N 1
ATOM 739 C CA . PHE A 1 102 ? 7.824 -1.481 11.076 1.00 84.62 102 PHE A CA 1
ATOM 740 C C . PHE A 1 102 ? 8.003 -1.442 9.556 1.00 84.62 102 PHE A C 1
ATOM 742 O O . PHE A 1 102 ? 8.908 -2.094 9.042 1.00 84.62 102 PHE A O 1
ATOM 749 N N . ILE A 1 103 ? 7.204 -0.643 8.839 1.00 81.81 103 ILE A N 1
ATOM 750 C CA . ILE A 1 103 ? 7.333 -0.504 7.381 1.00 81.81 103 ILE A CA 1
ATOM 751 C C . ILE A 1 103 ? 8.691 0.099 7.009 1.00 81.81 103 ILE A C 1
ATOM 753 O O . ILE A 1 103 ? 9.338 -0.406 6.097 1.00 81.81 103 ILE A O 1
ATOM 757 N N . TRP A 1 104 ? 9.168 1.112 7.739 1.00 84.88 104 TRP A N 1
ATOM 758 C CA . TRP A 1 104 ? 10.495 1.696 7.521 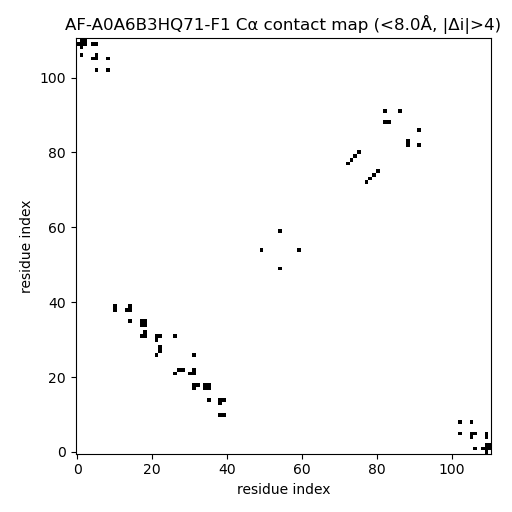1.00 84.88 104 TRP A CA 1
ATOM 759 C C . TRP A 1 104 ? 11.614 0.658 7.669 1.00 84.88 104 TRP A C 1
ATOM 761 O O . TRP A 1 104 ? 12.508 0.597 6.830 1.00 84.88 104 TRP A O 1
ATOM 771 N N . LEU A 1 105 ? 11.540 -0.198 8.691 1.00 86.19 105 LEU A N 1
ATOM 772 C CA . LEU A 1 105 ? 12.512 -1.266 8.916 1.00 86.19 105 LEU A CA 1
ATOM 773 C C . LEU A 1 105 ? 12.430 -2.351 7.835 1.00 86.19 105 LEU A C 1
ATOM 775 O O . LEU A 1 105 ? 13.463 -2.797 7.344 1.00 86.19 105 LEU A O 1
ATOM 779 N N . VAL A 1 106 ? 11.223 -2.757 7.432 1.00 81.31 106 VAL A N 1
ATOM 780 C CA . VAL A 1 106 ? 11.030 -3.745 6.358 1.00 81.31 106 VAL A CA 1
ATOM 781 C C . VAL A 1 106 ? 11.575 -3.223 5.030 1.00 81.31 106 VAL A C 1
ATOM 783 O O . VAL A 1 106 ? 12.287 -3.955 4.349 1.00 81.31 106 VAL A O 1
ATOM 786 N N . VAL A 1 107 ? 11.284 -1.967 4.680 1.00 79.12 107 VAL A N 1
ATOM 787 C CA . VAL A 1 107 ? 11.802 -1.327 3.462 1.00 79.12 107 VAL A CA 1
ATOM 788 C C . VAL A 1 107 ? 13.318 -1.154 3.543 1.00 79.12 107 VAL A C 1
ATOM 790 O O . VAL A 1 107 ? 14.009 -1.492 2.593 1.00 79.12 107 VAL A O 1
ATOM 793 N N . GLY A 1 108 ? 13.856 -0.715 4.684 1.00 79.12 108 GLY A N 1
ATOM 794 C CA . GLY A 1 108 ? 15.300 -0.537 4.866 1.00 79.12 108 GLY A CA 1
ATOM 795 C C . GLY A 1 108 ? 16.110 -1.839 4.840 1.00 79.12 108 GLY A C 1
ATOM 796 O O . GLY A 1 108 ? 17.280 -1.809 4.486 1.00 79.12 108 GLY A O 1
ATOM 797 N N . ILE A 1 109 ? 15.507 -2.980 5.191 1.00 80.00 109 ILE A N 1
ATOM 798 C CA . ILE A 1 109 ? 16.114 -4.318 5.031 1.00 80.00 109 ILE A CA 1
ATOM 799 C C . ILE A 1 109 ? 15.910 -4.860 3.602 1.00 80.00 109 ILE A C 1
ATOM 801 O O . ILE A 1 109 ? 16.573 -5.814 3.192 1.00 80.00 109 ILE A O 1
ATOM 805 N N . ALA A 1 110 ? 14.954 -4.298 2.859 1.00 69.44 110 ALA A N 1
ATOM 806 C CA . ALA A 1 110 ? 14.639 -4.686 1.493 1.00 69.44 110 ALA A CA 1
ATOM 807 C C . ALA A 1 110 ? 15.471 -3.950 0.422 1.00 69.44 110 ALA A C 1
ATOM 809 O O . ALA A 1 110 ? 15.398 -4.324 -0.747 1.00 69.44 110 ALA A O 1
ATOM 810 N N . GLU A 1 111 ? 16.248 -2.940 0.795 1.00 54.12 111 GLU A N 1
ATOM 811 C CA . GLU A 1 111 ? 17.311 -2.354 -0.039 1.00 54.12 111 GLU A CA 1
ATOM 812 C C . GLU A 1 111 ? 18.608 -3.169 0.096 1.00 54.12 111 GLU A C 1
ATOM 814 O O . GLU A 1 111 ? 19.253 -3.431 -0.945 1.00 54.12 111 GLU A O 1
#

Mean predicted aligned error: 7.4 Å

pLDDT: mean 81.36, std 7.69, range [54.12, 92.38]

Sequence (111 aa):
LAVALAVISHDFADGFNTYTLTSLYGNARRKALLMLFAAAVAPVVGAATTLLFTLPEVLLGGYLGFFGGALLYLAAAEILPEAHHTHPARSTLLCTIGGVGFIWLVVGIAE

Solvent-accessible surface area (backbone atoms only — not comparable to full-atom values): 6128 Å² total; per-residue (Å²): 104,36,63,57,54,38,50,51,56,49,51,50,53,52,37,51,50,51,32,51,52,36,49,70,74,70,45,55,70,69,57,24,51,50,52,35,51,50,57,69,46,45,61,58,52,55,57,55,48,51,79,81,50,78,79,55,68,72,59,46,52,53,50,52,51,52,53,53,50,51,52,50,47,46,45,64,70,48,52,52,53,59,53,64,74,80,52,70,59,66,61,56,50,52,50,50,53,48,50,53,51,49,52,52,50,45,47,65,68,31,108

Foldseek 3Di:
DLVVLLVVLVLVVVLVVQLVVCVVVVHDNVVNVVSSVVSVCVVVVVVVVVVVDPDDPVVVVVVCVVVVVVVVCCCVPPVVVVCVPDDDVVVVVVVVVVSVVVSVVSNVVSD

Secondary structure (DSSP, 8-state):
-HHHHHHHHHHHHHHHHHHHHHHHTT--HHHHHHHHHHHHHHHHHHHHHTTT-PPPHHHHHHHHHHHHHHHHHHIIIIIHHHHHHHS-HHHHHHHHHHHHHHHHHHHHHH-

Radius of gyration: 16.36 Å; Cα contacts (8 Å, |Δi|>4): 45; chains: 1; bounding box: 40×27×46 Å